Protein AF-A0A821N627-F1 (afdb_monomer_lite)

pLDDT: mean 88.37, std 7.41, range [54.88, 96.44]

Structure (mmCIF, N/CA/C/O backbone):
data_AF-A0A821N627-F1
#
_entry.id   AF-A0A821N627-F1
#
loop_
_atom_site.group_PDB
_atom_site.id
_atom_site.type_symbol
_atom_site.label_atom_id
_atom_site.label_alt_id
_atom_site.label_comp_id
_atom_site.label_asym_id
_atom_site.label_entity_id
_atom_site.label_seq_id
_atom_site.pdbx_PDB_ins_code
_atom_site.Cartn_x
_atom_site.Cartn_y
_atom_site.Cartn_z
_atom_site.occupancy
_atom_site.B_iso_or_equiv
_atom_site.auth_seq_id
_atom_site.auth_comp_id
_atom_site.auth_asym_id
_atom_site.auth_atom_id
_atom_site.pdbx_PDB_model_num
ATOM 1 N N . MET A 1 1 ? 18.993 -6.158 7.017 1.00 59.22 1 MET A N 1
ATOM 2 C CA . MET A 1 1 ? 17.708 -6.896 7.091 1.00 59.22 1 MET A CA 1
ATOM 3 C C . MET A 1 1 ? 17.891 -8.372 7.486 1.00 59.22 1 MET A C 1
ATOM 5 O O . MET A 1 1 ? 16.998 -9.162 7.233 1.00 59.22 1 MET A O 1
ATOM 9 N N . ALA A 1 2 ? 19.003 -8.757 8.130 1.00 66.38 2 ALA A N 1
ATOM 10 C CA . ALA A 1 2 ? 19.266 -10.150 8.529 1.00 66.38 2 ALA A CA 1
ATOM 11 C C . ALA A 1 2 ? 18.679 -10.527 9.907 1.00 66.38 2 ALA A C 1
ATOM 13 O O . ALA A 1 2 ? 18.853 -11.646 10.373 1.00 66.38 2 ALA A O 1
ATOM 14 N N . ASP A 1 3 ? 18.007 -9.585 10.571 1.00 76.56 3 ASP A N 1
ATOM 15 C CA . ASP A 1 3 ? 17.376 -9.813 11.867 1.00 76.56 3 ASP A CA 1
ATOM 16 C C . ASP A 1 3 ? 16.072 -10.601 11.676 1.00 76.56 3 ASP A C 1
ATOM 18 O O . ASP A 1 3 ? 15.185 -10.151 10.948 1.00 76.56 3 ASP A O 1
ATOM 22 N N . MET A 1 4 ? 15.922 -11.748 12.348 1.00 72.69 4 MET A N 1
ATOM 23 C CA . MET A 1 4 ? 14.671 -12.518 12.337 1.00 72.69 4 MET A CA 1
ATOM 24 C C . MET A 1 4 ? 13.469 -11.682 12.797 1.00 72.69 4 MET A C 1
ATOM 26 O O . MET A 1 4 ? 12.349 -11.905 12.330 1.00 72.69 4 MET A O 1
ATOM 30 N N . LYS A 1 5 ? 13.685 -10.665 13.643 1.00 81.38 5 LYS A N 1
ATOM 31 C CA . LYS A 1 5 ? 12.623 -9.749 14.077 1.00 81.38 5 LYS A CA 1
ATOM 32 C C . LYS A 1 5 ? 12.074 -8.902 12.935 1.00 81.38 5 LYS A C 1
ATOM 34 O O . LYS A 1 5 ? 10.951 -8.426 13.043 1.00 81.38 5 LYS A O 1
ATOM 39 N N . PHE A 1 6 ? 12.803 -8.731 11.829 1.00 78.50 6 PHE A N 1
ATOM 40 C CA . PHE A 1 6 ? 12.326 -7.974 10.669 1.00 78.50 6 PHE A CA 1
ATOM 41 C C . PHE A 1 6 ? 11.031 -8.557 10.093 1.00 78.50 6 PHE A C 1
ATOM 43 O O . PHE A 1 6 ? 10.088 -7.810 9.845 1.00 78.50 6 PHE A O 1
ATOM 50 N N . ILE A 1 7 ? 10.959 -9.881 9.922 1.00 76.44 7 ILE A N 1
ATOM 51 C CA . ILE A 1 7 ? 9.774 -10.546 9.358 1.00 76.44 7 ILE A CA 1
ATOM 52 C C . ILE A 1 7 ? 8.586 -10.443 10.313 1.00 76.44 7 ILE A C 1
ATOM 54 O O . ILE A 1 7 ? 7.472 -10.161 9.872 1.00 76.44 7 ILE A O 1
ATOM 58 N N . THR A 1 8 ? 8.821 -10.630 11.613 1.00 81.81 8 THR A N 1
ATOM 59 C CA . THR A 1 8 ? 7.785 -10.451 12.637 1.00 81.81 8 THR A CA 1
ATOM 60 C C . THR A 1 8 ? 7.274 -9.016 12.627 1.00 81.81 8 THR A C 1
ATOM 62 O O . THR A 1 8 ? 6.081 -8.803 12.442 1.00 81.81 8 THR A O 1
ATOM 65 N N . ASN A 1 9 ? 8.175 -8.035 12.682 1.00 81.75 9 ASN A N 1
ATOM 66 C CA . ASN A 1 9 ? 7.831 -6.616 12.652 1.00 81.75 9 ASN A CA 1
ATOM 67 C C . ASN A 1 9 ? 7.078 -6.223 11.377 1.00 81.75 9 ASN A C 1
ATOM 69 O O . ASN A 1 9 ? 6.192 -5.381 11.438 1.00 81.75 9 ASN A O 1
ATOM 73 N N . LEU A 1 10 ? 7.398 -6.818 10.225 1.00 76.62 10 LEU A N 1
ATOM 74 C CA . LEU A 1 10 ? 6.681 -6.544 8.980 1.00 76.62 10 LEU A CA 1
ATOM 75 C C . LEU A 1 10 ? 5.222 -7.021 9.041 1.00 76.62 10 LEU A C 1
ATOM 77 O O . LEU A 1 10 ? 4.345 -6.360 8.495 1.00 76.62 10 LEU A O 1
ATOM 81 N N . LYS A 1 11 ? 4.964 -8.151 9.709 1.00 80.19 11 LYS A N 1
ATOM 82 C CA . LYS A 1 11 ? 3.624 -8.743 9.831 1.00 80.19 11 LYS A CA 1
ATOM 83 C C . LYS A 1 11 ? 2.780 -8.112 10.933 1.00 80.19 11 LYS A C 1
ATOM 85 O O . LYS A 1 11 ? 1.570 -8.017 10.778 1.00 80.19 11 LYS A O 1
ATOM 90 N N . THR A 1 12 ? 3.397 -7.735 12.049 1.00 83.75 12 THR A N 1
ATOM 91 C CA . THR A 1 12 ? 2.682 -7.318 13.266 1.00 83.75 12 THR A CA 1
ATOM 92 C C . THR A 1 12 ? 2.597 -5.807 13.432 1.00 83.75 12 THR A C 1
ATOM 94 O O . THR A 1 12 ? 2.085 -5.338 14.445 1.00 83.75 12 THR A O 1
ATOM 97 N N . ARG A 1 13 ? 3.142 -5.025 12.493 1.00 80.19 13 ARG A N 1
ATOM 98 C CA . ARG A 1 13 ? 3.121 -3.569 12.605 1.00 80.19 13 ARG A CA 1
ATOM 99 C C . ARG A 1 13 ? 1.700 -3.051 12.458 1.00 80.19 13 ARG A C 1
ATOM 101 O O . ARG A 1 13 ? 1.090 -3.192 11.402 1.00 80.19 13 ARG A O 1
ATOM 108 N N . ASP A 1 14 ? 1.233 -2.401 13.513 1.00 82.31 14 ASP A N 1
ATOM 109 C CA . ASP A 1 14 ? -0.052 -1.724 13.518 1.00 82.31 14 ASP A CA 1
ATOM 110 C C . ASP A 1 14 ? -0.014 -0.527 12.547 1.00 82.31 14 ASP A C 1
ATOM 112 O O . ASP A 1 14 ? 0.852 0.354 12.688 1.00 82.31 14 ASP A O 1
ATOM 116 N N . PRO A 1 15 ? -0.905 -0.486 11.541 1.00 77.44 15 PRO A N 1
ATOM 117 C CA . PRO A 1 15 ? -0.987 0.637 10.622 1.00 77.44 15 PRO A CA 1
ATOM 118 C C . PRO A 1 15 ? -1.396 1.950 11.318 1.00 77.44 15 PRO A C 1
ATOM 120 O O . PRO A 1 15 ? -1.060 3.019 10.814 1.00 77.44 15 PRO A O 1
ATOM 123 N N . ASP A 1 16 ? -2.016 1.906 12.503 1.00 78.88 16 ASP A N 1
ATOM 124 C CA . ASP A 1 16 ? -2.424 3.099 13.264 1.00 78.88 16 ASP A CA 1
ATOM 125 C C . ASP A 1 16 ? -1.238 3.869 13.859 1.00 78.88 16 ASP A C 1
ATOM 127 O O . ASP A 1 16 ? -1.361 5.046 14.201 1.00 78.88 16 ASP A O 1
ATOM 131 N N . LEU A 1 17 ? -0.073 3.225 13.956 1.00 83.31 17 LEU A N 1
ATOM 132 C CA . LEU A 1 17 ? 1.164 3.841 14.438 1.00 83.31 17 LEU A CA 1
ATOM 133 C C . LEU A 1 17 ? 1.877 4.669 13.359 1.00 83.31 17 LEU A C 1
ATOM 135 O O . LEU A 1 17 ? 2.918 5.274 13.632 1.00 83.31 17 LEU A O 1
ATOM 139 N N . PHE A 1 18 ? 1.362 4.699 12.128 1.00 82.25 18 PHE A N 1
ATOM 140 C CA . PHE A 1 18 ? 1.912 5.553 11.084 1.00 82.25 18 PHE A CA 1
ATOM 141 C C . PHE A 1 18 ? 1.512 7.010 11.300 1.00 82.25 18 PHE A C 1
ATOM 143 O O . PHE A 1 18 ? 0.345 7.390 11.348 1.00 82.25 18 PHE A O 1
ATOM 150 N N . THR A 1 19 ? 2.521 7.868 11.378 1.00 85.19 19 THR A N 1
ATOM 151 C CA . THR A 1 19 ? 2.317 9.311 11.507 1.00 85.19 19 THR A CA 1
ATOM 152 C C . THR A 1 19 ? 1.991 9.951 10.156 1.00 85.19 19 THR A C 1
ATOM 154 O O . THR A 1 19 ? 2.458 9.507 9.105 1.00 85.19 19 THR A O 1
ATOM 157 N N . SER A 1 20 ? 1.290 11.089 10.178 1.00 83.88 20 SER A N 1
ATOM 158 C CA . SER A 1 20 ? 1.043 11.907 8.979 1.00 83.88 20 SER A CA 1
ATOM 159 C C . SER A 1 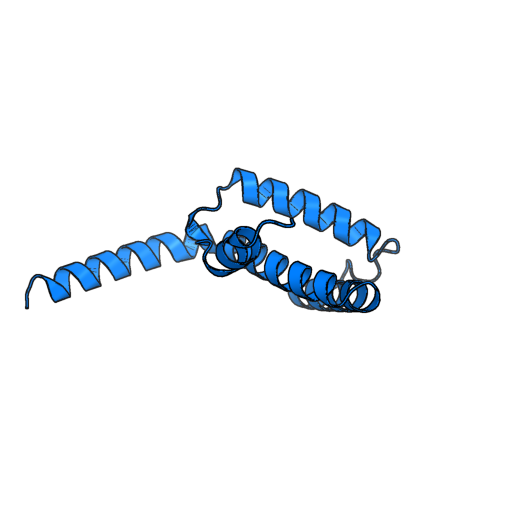20 ? 2.335 12.267 8.232 1.00 83.88 20 SER A C 1
ATOM 161 O O . SER A 1 20 ? 2.365 12.279 7.005 1.00 83.88 20 SER A O 1
ATOM 163 N N . LYS A 1 21 ? 3.432 12.520 8.962 1.00 88.69 21 LYS A N 1
ATOM 164 C CA . LYS A 1 21 ? 4.744 12.822 8.369 1.00 88.69 21 LYS A CA 1
ATOM 165 C C . LYS A 1 21 ? 5.304 11.626 7.594 1.00 88.69 21 LYS A C 1
ATOM 167 O O . LYS A 1 21 ? 5.802 11.805 6.485 1.00 88.69 21 LYS A O 1
ATOM 172 N N . GLN A 1 22 ? 5.200 10.420 8.154 1.00 88.75 22 GLN A N 1
ATOM 173 C CA . GLN A 1 22 ? 5.622 9.189 7.480 1.00 88.75 22 GLN A CA 1
ATOM 174 C C . GLN A 1 22 ? 4.768 8.904 6.241 1.00 88.75 22 GLN A C 1
ATOM 176 O O . GLN A 1 22 ? 5.320 8.495 5.225 1.00 88.75 22 GLN A O 1
ATOM 181 N N . ALA A 1 23 ? 3.462 9.185 6.283 1.00 88.25 23 ALA A N 1
ATOM 182 C CA . ALA A 1 23 ? 2.592 9.056 5.114 1.00 88.25 23 ALA A CA 1
ATOM 183 C C . ALA A 1 23 ? 3.000 10.013 3.978 1.00 88.25 23 ALA A C 1
ATOM 185 O O . ALA A 1 23 ? 3.120 9.599 2.828 1.00 88.25 23 ALA A O 1
ATOM 186 N N . VAL A 1 24 ? 3.301 11.280 4.289 1.00 90.81 24 VAL A N 1
ATOM 187 C CA . VAL A 1 24 ? 3.786 12.246 3.283 1.00 90.81 24 VAL A CA 1
ATOM 188 C C . VAL A 1 24 ? 5.118 11.797 2.682 1.00 90.81 24 VAL A C 1
ATOM 190 O O . VAL A 1 24 ? 5.288 11.811 1.464 1.00 90.81 24 VAL A O 1
ATOM 193 N N . GLN A 1 25 ? 6.060 11.364 3.521 1.00 92.75 25 GLN A N 1
ATOM 194 C CA . GLN A 1 25 ? 7.339 10.836 3.046 1.00 92.75 25 GLN A CA 1
ATOM 195 C C . GLN A 1 25 ? 7.143 9.610 2.153 1.00 92.75 25 GLN A C 1
ATOM 197 O O . GLN A 1 25 ? 7.783 9.514 1.106 1.00 92.75 25 GLN A O 1
ATOM 202 N N . LEU A 1 26 ? 6.234 8.708 2.525 1.00 91.38 26 LEU A N 1
ATOM 203 C CA . LEU A 1 26 ? 5.921 7.523 1.740 1.00 91.38 26 LEU A CA 1
ATOM 204 C C . LEU A 1 26 ? 5.446 7.889 0.329 1.00 91.38 26 LEU A C 1
ATOM 206 O O . LEU A 1 26 ? 5.960 7.334 -0.639 1.00 91.38 26 LEU A O 1
ATOM 210 N N . LYS A 1 27 ? 4.547 8.869 0.198 1.00 92.19 27 LYS A N 1
ATOM 211 C CA . LYS A 1 27 ? 4.071 9.352 -1.109 1.00 92.19 27 LYS A CA 1
ATOM 212 C C . LYS A 1 27 ? 5.203 9.879 -1.987 1.00 92.19 27 LYS A C 1
ATOM 214 O O . LYS A 1 27 ? 5.248 9.585 -3.179 1.00 92.19 27 LYS A O 1
ATOM 219 N N . ILE A 1 28 ? 6.151 10.610 -1.398 1.00 94.75 28 ILE A N 1
ATOM 220 C CA . ILE A 1 28 ? 7.332 11.107 -2.118 1.00 94.75 28 ILE A CA 1
ATOM 221 C C . ILE A 1 28 ? 8.186 9.938 -2.623 1.00 94.75 28 ILE A C 1
ATOM 223 O O . ILE A 1 28 ? 8.637 9.954 -3.768 1.00 94.75 28 ILE A O 1
ATOM 227 N N . TYR A 1 29 ? 8.413 8.919 -1.791 1.00 93.94 29 TYR A N 1
ATOM 228 C CA . TYR A 1 29 ? 9.181 7.742 -2.198 1.00 93.94 29 TYR A CA 1
ATOM 229 C C . TYR A 1 29 ? 8.468 6.918 -3.270 1.00 93.94 29 TYR A C 1
ATOM 231 O O . TYR A 1 29 ? 9.120 6.492 -4.220 1.00 93.94 29 TYR A O 1
ATOM 239 N N . LEU A 1 30 ? 7.153 6.730 -3.149 1.00 93.31 30 LEU A N 1
ATOM 240 C CA . LEU A 1 30 ? 6.348 6.026 -4.145 1.00 93.31 30 LEU A CA 1
ATOM 241 C C . LEU A 1 30 ? 6.385 6.732 -5.498 1.00 93.31 30 LEU A C 1
ATOM 243 O O . LEU A 1 30 ? 6.617 6.069 -6.501 1.00 93.31 30 LEU A O 1
ATOM 247 N N . LYS A 1 31 ? 6.276 8.065 -5.525 1.00 92.88 31 LYS A N 1
ATOM 248 C CA . LYS A 1 31 ? 6.399 8.839 -6.766 1.00 92.88 31 LYS A CA 1
ATOM 249 C C . LYS A 1 31 ? 7.767 8.655 -7.432 1.00 92.88 31 LYS A C 1
ATOM 251 O O . LYS A 1 31 ? 7.844 8.374 -8.619 1.00 92.88 31 LYS A O 1
ATOM 256 N N . LYS A 1 32 ? 8.854 8.730 -6.658 1.00 94.31 32 LYS A N 1
ATOM 257 C CA . LYS A 1 32 ? 10.213 8.484 -7.1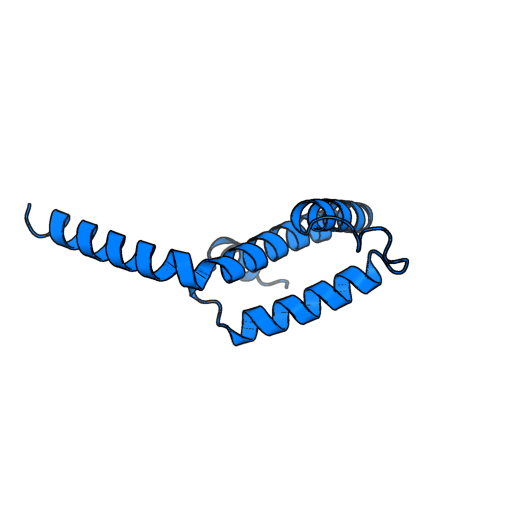79 1.00 94.31 32 LYS A CA 1
ATOM 258 C C . LYS A 1 32 ? 10.408 7.054 -7.682 1.00 94.31 32 LYS A C 1
ATOM 260 O O . LYS A 1 32 ? 11.224 6.819 -8.568 1.00 94.31 32 LYS A O 1
ATOM 265 N N . LEU A 1 33 ? 9.746 6.081 -7.058 1.00 92.44 33 LEU A N 1
ATOM 266 C CA . LEU A 1 33 ? 9.795 4.689 -7.495 1.00 92.44 33 LEU A CA 1
ATOM 267 C C . LEU A 1 33 ? 9.006 4.499 -8.795 1.00 92.44 33 LEU A C 1
ATOM 269 O O . LEU A 1 33 ? 9.486 3.814 -9.690 1.00 92.44 33 LEU A O 1
ATOM 273 N N . GLU A 1 34 ? 7.841 5.132 -8.903 1.00 92.44 34 GLU A N 1
ATOM 274 C CA . GLU A 1 34 ? 7.023 5.167 -10.114 1.00 92.44 34 GLU A CA 1
ATOM 275 C C . GLU A 1 34 ? 7.811 5.745 -11.294 1.00 92.44 34 GLU A C 1
ATOM 277 O O . GLU A 1 34 ? 7.943 5.064 -12.302 1.00 92.44 34 GLU A O 1
ATOM 282 N N . GLU A 1 35 ? 8.460 6.902 -11.128 1.00 93.31 35 GLU A N 1
ATOM 283 C CA . GLU A 1 35 ? 9.323 7.524 -12.151 1.00 93.31 35 GLU A CA 1
ATOM 284 C C . GLU A 1 35 ? 10.461 6.598 -12.630 1.00 93.31 35 GLU A C 1
ATOM 286 O O . GLU A 1 35 ? 10.934 6.713 -13.758 1.00 93.31 35 GLU A O 1
ATOM 291 N N . LYS A 1 36 ? 10.917 5.664 -11.784 1.00 92.88 36 LYS A N 1
ATOM 292 C CA . LYS A 1 36 ? 11.947 4.676 -12.149 1.00 92.88 36 LYS A CA 1
ATOM 293 C C . LYS A 1 36 ? 11.380 3.436 -12.831 1.00 92.88 36 LYS A C 1
ATOM 295 O O . LYS A 1 36 ? 12.052 2.865 -13.684 1.00 92.88 36 LYS A O 1
ATOM 300 N N . LEU A 1 37 ? 10.207 2.975 -12.404 1.00 92.25 37 LEU A N 1
ATOM 301 C CA . LEU A 1 37 ? 9.557 1.782 -12.952 1.00 92.25 37 LEU A CA 1
ATOM 302 C C . LEU A 1 37 ? 8.846 2.078 -14.277 1.00 92.25 37 LEU A C 1
ATOM 304 O O . LEU A 1 37 ? 8.799 1.209 -15.144 1.00 92.25 37 LEU A O 1
ATOM 308 N N . ASP A 1 38 ? 8.329 3.292 -14.440 1.00 93.25 38 ASP A N 1
ATOM 309 C CA . ASP A 1 38 ? 7.650 3.786 -15.636 1.00 93.25 38 ASP A CA 1
ATOM 310 C C . ASP A 1 38 ? 8.241 5.142 -16.078 1.00 93.25 38 ASP A C 1
ATOM 312 O O . ASP A 1 38 ? 7.592 6.183 -15.969 1.00 93.25 38 ASP A O 1
ATOM 316 N N . PRO A 1 39 ? 9.489 5.164 -16.587 1.00 91.25 39 PRO A N 1
ATOM 317 C CA . PRO A 1 39 ? 10.171 6.407 -16.967 1.00 91.25 39 PRO A CA 1
ATOM 318 C C . PRO A 1 39 ? 9.479 7.150 -18.118 1.00 91.25 39 PRO A C 1
ATOM 320 O O . PRO A 1 39 ? 9.603 8.368 -18.248 1.00 91.25 39 PRO A O 1
ATOM 323 N N . ASN A 1 40 ? 8.717 6.427 -18.939 1.00 91.94 40 ASN A N 1
ATOM 324 C CA . ASN A 1 40 ? 7.956 6.990 -20.051 1.00 91.94 40 ASN A CA 1
ATOM 325 C C . ASN A 1 40 ? 6.554 7.455 -19.631 1.00 91.94 40 ASN A C 1
ATOM 327 O O . ASN A 1 40 ? 5.807 7.937 -20.479 1.00 91.94 40 ASN A O 1
ATOM 331 N N . HIS A 1 41 ? 6.201 7.330 -18.346 1.00 89.19 41 HIS A N 1
ATOM 332 C CA . HIS A 1 41 ? 4.920 7.754 -17.781 1.00 89.19 41 HIS A CA 1
ATOM 333 C C . HIS A 1 41 ? 3.703 7.164 -18.518 1.00 89.19 41 HIS A C 1
ATOM 335 O O . HIS A 1 41 ? 2.649 7.801 -18.594 1.00 89.19 41 HIS A O 1
ATOM 341 N N . ILE A 1 42 ? 3.829 5.945 -19.052 1.00 92.12 42 ILE A N 1
ATOM 342 C CA . ILE A 1 42 ? 2.790 5.261 -19.838 1.00 92.12 42 ILE A CA 1
ATOM 343 C C . ILE A 1 42 ? 1.524 5.058 -18.998 1.00 92.12 42 ILE A C 1
ATOM 345 O O . ILE A 1 42 ? 0.408 5.146 -19.507 1.00 92.12 42 ILE A O 1
ATOM 349 N N . TYR A 1 43 ? 1.685 4.814 -17.698 1.00 90.38 43 TYR A N 1
ATOM 350 C CA . TYR A 1 43 ? 0.590 4.522 -16.779 1.00 90.38 43 TYR A CA 1
ATOM 351 C C . TYR A 1 43 ? 0.103 5.747 -16.001 1.00 90.38 43 TYR A C 1
ATOM 353 O O . TYR A 1 43 ? -0.813 5.622 -15.191 1.00 90.38 43 TYR A O 1
ATOM 361 N N . SER A 1 44 ? 0.678 6.929 -16.236 1.00 86.44 44 SER A N 1
ATOM 362 C CA . SER A 1 44 ? 0.360 8.157 -15.490 1.00 86.44 44 SER A CA 1
ATOM 363 C C . SER A 1 44 ? -1.104 8.594 -15.616 1.00 86.44 44 SER A C 1
ATOM 365 O O . SER A 1 44 ? -1.665 9.139 -14.666 1.00 86.44 44 SER A O 1
ATOM 367 N N . LEU A 1 45 ? -1.732 8.304 -16.759 1.00 88.38 45 LEU A N 1
ATOM 368 C CA . LEU A 1 45 ? -3.134 8.621 -17.050 1.00 88.38 45 LEU A CA 1
ATOM 369 C C . LEU A 1 45 ? -4.128 7.605 -16.470 1.00 88.38 45 LEU A C 1
ATOM 371 O O . LEU A 1 45 ? -5.330 7.859 -16.490 1.00 88.38 45 LEU A O 1
ATOM 375 N N . LEU A 1 46 ? -3.651 6.460 -15.974 1.00 92.62 46 LEU A N 1
ATOM 376 C CA . LEU A 1 46 ? -4.514 5.447 -15.374 1.00 92.62 46 LEU A CA 1
ATOM 377 C C . LEU A 1 46 ? -5.004 5.886 -13.994 1.00 92.62 46 LEU A C 1
ATOM 379 O O . LEU A 1 46 ? -4.331 6.634 -13.272 1.00 92.62 46 LEU A O 1
ATOM 383 N N . GLU A 1 47 ? -6.146 5.339 -13.582 1.00 93.38 47 GLU A N 1
ATOM 384 C CA . GLU A 1 47 ? -6.607 5.474 -12.205 1.00 93.38 47 GLU A CA 1
ATOM 385 C C . GLU A 1 47 ? -5.569 4.917 -11.218 1.00 93.38 47 GLU A C 1
ATOM 387 O O . GLU A 1 47 ? -4.817 3.988 -11.522 1.00 93.38 47 GLU A O 1
ATOM 392 N N . LYS A 1 48 ? -5.525 5.471 -9.997 1.00 90.25 48 LYS A N 1
ATOM 393 C CA . LYS A 1 48 ? -4.522 5.105 -8.975 1.00 90.25 48 LYS A CA 1
ATOM 394 C C . LYS A 1 48 ? -4.480 3.589 -8.720 1.00 90.25 48 LYS A C 1
ATOM 396 O O . LYS A 1 48 ? -3.400 3.022 -8.576 1.00 90.25 48 LYS A O 1
ATOM 401 N N . SER A 1 49 ? -5.640 2.935 -8.660 1.00 90.19 49 SER A N 1
ATOM 402 C CA . SER A 1 49 ? -5.771 1.488 -8.439 1.00 90.19 49 SER A CA 1
ATOM 403 C C . SER A 1 49 ? -5.134 0.675 -9.571 1.00 90.19 49 SER A C 1
ATOM 405 O O . SER A 1 49 ? -4.309 -0.204 -9.312 1.00 90.19 49 SER A O 1
ATOM 407 N N . GLU A 1 50 ? -5.463 0.999 -10.819 1.00 93.81 50 GLU A N 1
ATOM 408 C CA . GLU A 1 50 ? -4.945 0.335 -12.015 1.00 93.81 50 GLU A CA 1
ATOM 409 C C . GLU A 1 50 ? -3.451 0.595 -12.204 1.00 93.81 50 GLU A C 1
ATOM 411 O O . GLU A 1 50 ? -2.682 -0.337 -12.458 1.00 93.81 50 GLU A O 1
ATOM 416 N N . ARG A 1 51 ? -3.015 1.842 -11.995 1.00 94.12 51 ARG A N 1
ATOM 417 C CA . ARG A 1 51 ? -1.604 2.231 -12.029 1.00 94.12 51 ARG A CA 1
ATOM 418 C C . ARG A 1 51 ? -0.784 1.424 -11.027 1.00 94.12 51 ARG A C 1
ATOM 420 O O . ARG A 1 51 ? 0.222 0.829 -11.407 1.00 94.12 51 ARG A O 1
ATOM 427 N N . ASN A 1 52 ? -1.245 1.309 -9.780 1.00 94.56 52 ASN A N 1
ATOM 428 C CA . ASN A 1 52 ? -0.571 0.506 -8.756 1.00 94.56 52 ASN A CA 1
ATOM 429 C C . ASN A 1 52 ? -0.435 -0.967 -9.175 1.00 94.56 52 ASN A C 1
ATOM 431 O O . ASN A 1 52 ? 0.610 -1.576 -8.948 1.00 94.56 52 ASN A O 1
ATOM 435 N N . ILE A 1 53 ? -1.456 -1.549 -9.816 1.00 95.25 53 ILE A N 1
ATOM 436 C CA . ILE A 1 53 ? -1.389 -2.927 -10.329 1.00 95.25 53 ILE A CA 1
ATOM 437 C C . ILE A 1 53 ? -0.291 -3.047 -11.392 1.00 95.25 53 ILE A C 1
ATOM 439 O O . ILE A 1 53 ? 0.529 -3.963 -11.316 1.00 95.25 53 ILE A O 1
ATOM 443 N N . LYS A 1 54 ? -0.230 -2.118 -12.355 1.00 96.25 54 LYS A N 1
ATOM 444 C CA . LYS A 1 54 ? 0.801 -2.124 -13.406 1.00 96.25 54 LYS A CA 1
ATOM 445 C C . LYS A 1 54 ? 2.208 -1.980 -12.826 1.00 96.25 54 LYS A C 1
ATOM 447 O O . LYS A 1 54 ? 3.085 -2.766 -13.180 1.00 96.25 54 LYS A O 1
ATOM 452 N N . LEU A 1 55 ? 2.410 -1.061 -11.882 1.00 94.62 55 LEU A N 1
ATOM 453 C CA . LEU A 1 55 ? 3.700 -0.873 -11.208 1.00 94.62 55 LEU A CA 1
ATOM 454 C C . LEU A 1 55 ? 4.126 -2.115 -10.412 1.00 94.62 55 LEU A C 1
ATOM 456 O O . LEU A 1 55 ? 5.292 -2.507 -10.456 1.00 94.62 55 LEU A O 1
ATOM 460 N N . VAL A 1 56 ? 3.190 -2.788 -9.736 1.00 96.44 56 VAL A N 1
ATOM 461 C CA . VAL A 1 56 ? 3.461 -4.064 -9.052 1.00 96.44 56 VAL A CA 1
ATOM 462 C C . VAL A 1 56 ? 3.869 -5.150 -10.043 1.00 96.44 56 VAL A C 1
ATOM 464 O O . VAL A 1 56 ? 4.800 -5.900 -9.752 1.00 96.44 56 VAL A O 1
ATOM 467 N N . VAL A 1 57 ? 3.224 -5.241 -11.208 1.00 96.38 57 VAL A N 1
ATOM 468 C CA . VAL A 1 57 ? 3.599 -6.203 -12.260 1.00 96.38 57 VAL A CA 1
ATOM 469 C C . VAL A 1 57 ? 5.013 -5.920 -12.769 1.00 96.38 57 VAL A C 1
ATOM 471 O O . VAL A 1 57 ? 5.834 -6.835 -12.806 1.00 96.38 57 VAL A O 1
ATOM 474 N N . LEU A 1 58 ? 5.336 -4.658 -13.068 1.00 95.38 58 LEU A N 1
ATOM 475 C CA . LEU A 1 58 ? 6.687 -4.257 -13.473 1.00 95.38 58 LEU A CA 1
ATOM 476 C C . LEU A 1 58 ? 7.730 -4.631 -12.416 1.00 95.38 58 LEU A C 1
ATOM 478 O O . LEU A 1 58 ? 8.736 -5.263 -12.731 1.00 95.38 58 LEU A O 1
ATOM 482 N N . MET A 1 59 ? 7.467 -4.314 -11.146 1.00 95.81 59 MET A N 1
ATOM 483 C CA . MET A 1 59 ? 8.380 -4.654 -10.058 1.00 95.81 59 MET A CA 1
ATOM 484 C C . MET A 1 59 ? 8.489 -6.167 -9.849 1.00 95.81 59 MET A C 1
ATOM 486 O O . MET A 1 59 ? 9.563 -6.658 -9.522 1.00 95.81 59 MET A O 1
ATOM 490 N N . THR A 1 60 ? 7.411 -6.922 -10.065 1.00 96.12 60 THR A N 1
ATOM 491 C CA . THR A 1 60 ? 7.416 -8.391 -9.978 1.00 96.12 60 THR A CA 1
ATOM 492 C C . THR A 1 60 ? 8.330 -9.008 -11.033 1.00 96.12 60 THR A C 1
ATOM 494 O O . THR A 1 60 ? 9.044 -9.960 -10.716 1.00 96.12 60 THR A O 1
ATOM 497 N N . ASN A 1 61 ? 8.366 -8.436 -12.241 1.00 94.69 61 ASN A N 1
ATOM 498 C CA . ASN A 1 61 ? 9.271 -8.865 -13.311 1.00 94.69 61 ASN A CA 1
ATOM 499 C C . ASN A 1 61 ? 10.748 -8.613 -12.964 1.00 94.69 61 ASN A C 1
ATOM 501 O O . ASN A 1 61 ? 11.613 -9.358 -13.412 1.00 94.69 61 ASN A O 1
ATOM 505 N N . VAL A 1 62 ? 11.039 -7.599 -12.141 1.00 93.81 62 VAL A N 1
ATOM 506 C CA . VAL A 1 62 ? 12.390 -7.335 -11.613 1.00 93.81 62 VAL A CA 1
ATOM 507 C C . VAL A 1 62 ? 12.702 -8.238 -10.415 1.00 93.81 62 VAL A C 1
ATOM 509 O O . VAL A 1 62 ? 13.790 -8.797 -10.301 1.00 93.81 62 VAL A O 1
ATOM 512 N N . SER A 1 63 ? 11.758 -8.369 -9.484 1.00 94.88 63 SER A N 1
ATOM 513 C CA . SER A 1 63 ? 11.879 -9.182 -8.279 1.00 94.88 63 SER A CA 1
ATOM 514 C C . SER A 1 63 ? 10.505 -9.531 -7.717 1.00 94.88 63 SER A C 1
ATOM 516 O O . SER A 1 63 ? 9.749 -8.660 -7.285 1.00 94.88 63 SER A O 1
ATOM 518 N N . ARG A 1 64 ? 10.218 -10.831 -7.589 1.00 93.88 64 ARG A N 1
ATOM 519 C CA . ARG A 1 64 ? 8.974 -11.324 -6.973 1.00 93.88 64 ARG A CA 1
ATOM 520 C C . ARG A 1 64 ? 8.761 -10.791 -5.550 1.00 93.88 64 ARG A C 1
ATOM 522 O O . ARG A 1 64 ? 7.640 -10.440 -5.172 1.00 93.88 64 ARG A O 1
ATOM 529 N N . VAL A 1 65 ? 9.836 -10.720 -4.762 1.00 92.00 65 VAL A N 1
ATOM 530 C CA . VAL A 1 65 ? 9.793 -10.176 -3.395 1.00 92.00 65 VAL A CA 1
ATOM 531 C C . VAL A 1 65 ? 9.565 -8.667 -3.438 1.00 92.00 65 VAL A C 1
ATOM 533 O O . VAL A 1 65 ? 8.729 -8.159 -2.694 1.00 92.00 65 VAL A O 1
ATOM 536 N N . GLY A 1 66 ? 10.241 -7.965 -4.353 1.00 92.62 66 GLY A N 1
ATOM 537 C CA . GLY A 1 66 ? 10.047 -6.534 -4.575 1.00 92.62 66 GLY A CA 1
ATOM 538 C C . GLY A 1 66 ? 8.606 -6.179 -4.947 1.00 92.62 66 GLY A C 1
ATOM 539 O O . GLY A 1 66 ? 8.036 -5.267 -4.357 1.00 92.62 66 GLY A O 1
ATOM 540 N N . GLY A 1 67 ? 7.983 -6.936 -5.855 1.00 95.44 67 GLY A N 1
ATOM 541 C CA . GLY A 1 67 ? 6.579 -6.749 -6.231 1.00 95.44 67 GLY A CA 1
ATOM 542 C C . GLY A 1 67 ? 5.615 -6.994 -5.068 1.00 95.44 67 GLY A C 1
ATOM 543 O O . GLY A 1 67 ? 4.702 -6.202 -4.837 1.00 95.44 67 GLY A O 1
ATOM 544 N N . SER A 1 68 ? 5.860 -8.039 -4.270 1.00 92.94 68 SER A N 1
ATOM 545 C CA . SER A 1 68 ? 5.060 -8.331 -3.070 1.00 92.94 68 SER A CA 1
ATOM 546 C C . SER A 1 68 ? 5.167 -7.216 -2.026 1.00 92.94 68 SER A C 1
ATOM 548 O O . SER A 1 68 ? 4.161 -6.811 -1.441 1.00 92.94 6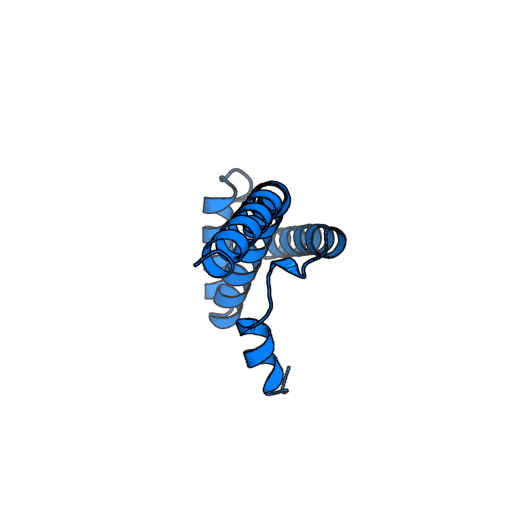8 SER A O 1
ATOM 550 N N . LEU A 1 69 ? 6.375 -6.683 -1.822 1.00 92.00 69 LEU A N 1
ATOM 551 C CA . LEU A 1 69 ? 6.604 -5.568 -0.909 1.00 92.00 69 LEU A CA 1
ATOM 552 C C . LEU A 1 69 ? 5.950 -4.283 -1.428 1.00 92.00 69 LEU A C 1
ATOM 554 O O . LEU A 1 69 ? 5.284 -3.597 -0.663 1.00 92.00 69 LEU A O 1
ATOM 558 N N . LEU A 1 70 ? 6.063 -3.983 -2.723 1.00 94.62 70 LEU A N 1
ATOM 559 C CA . LEU A 1 70 ? 5.417 -2.817 -3.327 1.00 94.62 70 LEU A CA 1
ATOM 560 C C . LEU A 1 70 ? 3.889 -2.878 -3.185 1.00 94.62 70 LEU A C 1
ATOM 562 O O . LEU A 1 70 ? 3.265 -1.889 -2.805 1.00 94.62 70 LEU A O 1
ATOM 566 N N . LYS A 1 71 ? 3.288 -4.057 -3.387 1.00 94.00 71 LYS A N 1
ATOM 567 C CA . LYS A 1 71 ? 1.856 -4.280 -3.145 1.00 94.00 71 LYS A CA 1
ATOM 568 C C . LYS A 1 71 ? 1.466 -3.962 -1.697 1.00 94.00 71 LYS A C 1
ATOM 570 O O . LYS A 1 71 ? 0.463 -3.288 -1.471 1.00 94.00 71 LYS A O 1
ATOM 575 N N . PHE A 1 72 ? 2.256 -4.423 -0.727 1.00 91.19 72 PHE A N 1
ATOM 576 C CA . PHE A 1 72 ? 2.038 -4.123 0.691 1.00 91.19 72 PHE A CA 1
ATOM 577 C C . PHE A 1 72 ? 2.141 -2.620 0.983 1.00 91.19 72 PHE A C 1
ATOM 579 O O . PHE A 1 72 ? 1.288 -2.058 1.665 1.00 91.19 72 PHE A O 1
ATOM 586 N N . ILE A 1 73 ? 3.139 -1.947 0.414 1.00 91.31 73 ILE A N 1
ATOM 587 C CA . ILE A 1 73 ? 3.328 -0.508 0.596 1.00 91.31 73 ILE A CA 1
ATOM 588 C C . ILE A 1 73 ? 2.162 0.300 0.000 1.00 91.31 73 ILE A C 1
ATOM 590 O O . ILE A 1 73 ? 1.691 1.236 0.644 1.00 91.31 73 ILE A O 1
ATOM 594 N N . HIS A 1 74 ? 1.641 -0.072 -1.173 1.00 93.94 74 HIS A N 1
ATOM 595 C CA . HIS A 1 74 ? 0.441 0.564 -1.731 1.00 93.94 74 HIS A CA 1
ATOM 596 C C . HIS A 1 74 ? -0.798 0.367 -0.848 1.00 93.94 74 HIS A C 1
ATOM 598 O O . HIS A 1 74 ? -1.620 1.276 -0.738 1.00 93.94 74 HIS A O 1
ATOM 604 N N . ALA A 1 75 ? -0.934 -0.790 -0.192 1.00 90.06 75 ALA A N 1
ATOM 605 C CA . ALA A 1 75 ? -2.017 -1.018 0.762 1.00 90.06 75 ALA A CA 1
ATOM 606 C C . ALA A 1 75 ? -1.907 -0.087 1.982 1.00 90.06 75 ALA A C 1
ATOM 608 O O . ALA A 1 75 ? -2.919 0.465 2.409 1.00 90.06 75 ALA A O 1
ATOM 609 N N . ILE A 1 76 ? -0.691 0.145 2.493 1.00 89.06 76 ILE A N 1
ATOM 610 C CA . ILE A 1 76 ? -0.452 1.122 3.568 1.00 89.06 76 ILE A CA 1
ATOM 611 C C . ILE A 1 76 ? -0.808 2.536 3.105 1.00 89.06 76 ILE A C 1
ATOM 613 O O . ILE A 1 76 ? -1.521 3.231 3.818 1.00 89.06 76 ILE A O 1
ATOM 617 N N . ASP A 1 77 ? -0.348 2.969 1.929 1.00 90.44 77 ASP A N 1
ATOM 618 C CA . ASP A 1 77 ? -0.658 4.310 1.410 1.00 90.44 77 ASP A CA 1
ATOM 619 C C . ASP A 1 77 ? -2.175 4.539 1.300 1.00 90.44 77 ASP A C 1
ATOM 621 O O . ASP A 1 77 ? -2.692 5.542 1.788 1.00 90.44 77 ASP A O 1
ATOM 625 N N . ASN A 1 78 ? -2.906 3.558 0.763 1.00 89.81 78 ASN A N 1
ATOM 626 C CA . ASN A 1 78 ? -4.364 3.619 0.676 1.00 89.81 78 ASN A CA 1
ATOM 627 C C . ASN A 1 78 ? -5.042 3.626 2.053 1.00 89.81 78 ASN A C 1
ATOM 629 O O . ASN A 1 78 ? -6.016 4.350 2.243 1.00 89.81 78 ASN A O 1
ATOM 633 N N . TYR A 1 79 ? -4.536 2.853 3.020 1.00 87.75 79 TYR A N 1
ATOM 634 C CA . TYR A 1 79 ? -5.032 2.909 4.395 1.00 87.75 79 TYR A CA 1
ATOM 635 C C . TYR A 1 79 ? -4.838 4.302 5.000 1.00 87.75 79 TYR A C 1
ATOM 637 O O . TYR A 1 79 ? -5.761 4.854 5.592 1.00 87.75 79 TYR A O 1
ATOM 645 N N . MET A 1 80 ? -3.656 4.894 4.813 1.00 87.12 80 MET A N 1
ATOM 646 C CA . MET A 1 80 ? -3.332 6.220 5.336 1.00 87.12 80 MET A CA 1
ATOM 647 C C . MET A 1 80 ? -4.181 7.331 4.711 1.00 87.12 80 MET A C 1
ATOM 649 O O . MET A 1 80 ? -4.469 8.313 5.397 1.00 87.12 80 MET A O 1
ATOM 653 N N . ASP A 1 81 ? -4.611 7.175 3.456 1.00 87.19 81 ASP A N 1
ATOM 654 C CA . ASP A 1 81 ? -5.527 8.112 2.795 1.00 87.19 81 ASP A CA 1
ATOM 655 C C . ASP A 1 81 ? -6.899 8.157 3.482 1.00 87.19 81 ASP A C 1
ATOM 657 O O . ASP A 1 81 ? -7.446 9.239 3.690 1.00 87.19 81 ASP A O 1
ATOM 661 N N . ILE A 1 82 ? -7.422 7.003 3.904 1.00 87.94 82 ILE A N 1
ATOM 662 C CA . ILE A 1 82 ? -8.733 6.900 4.567 1.00 87.94 82 ILE A CA 1
ATOM 663 C C . ILE A 1 82 ? -8.646 6.935 6.098 1.00 87.94 82 ILE A C 1
ATOM 665 O O . ILE A 1 82 ? -9.669 7.025 6.773 1.00 87.94 82 ILE A O 1
ATOM 669 N N . TYR A 1 83 ? -7.438 6.888 6.668 1.00 85.88 83 TYR A N 1
ATOM 670 C CA . TYR A 1 83 ? -7.210 6.751 8.109 1.00 85.88 83 TYR A CA 1
ATOM 671 C C . TYR A 1 83 ? -7.925 7.819 8.940 1.00 85.88 83 TYR A C 1
ATOM 673 O O . TYR A 1 83 ? -8.486 7.532 9.996 1.00 85.88 83 TYR A O 1
ATOM 681 N N . ARG A 1 84 ? -7.947 9.065 8.452 1.00 79.88 84 ARG A N 1
ATOM 682 C CA . ARG A 1 84 ? -8.632 10.175 9.135 1.00 79.88 84 ARG A CA 1
ATOM 683 C C . ARG A 1 84 ? -10.139 9.952 9.261 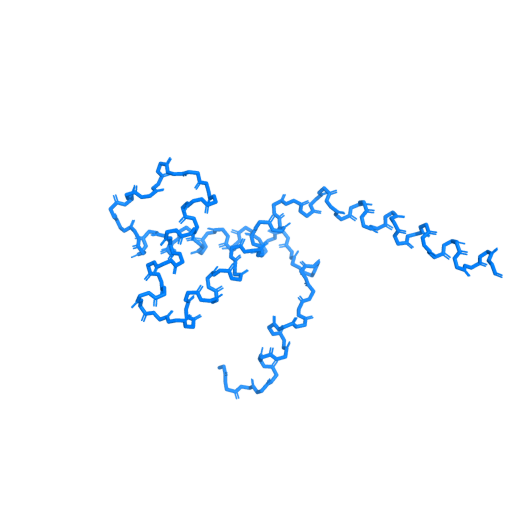1.00 79.88 84 ARG A C 1
ATOM 685 O O . ARG A 1 84 ? -10.742 10.454 10.202 1.00 79.88 84 ARG A O 1
ATOM 692 N N . GLU A 1 85 ? -10.732 9.198 8.342 1.00 85.94 85 GLU A N 1
ATOM 693 C CA . GLU A 1 85 ? -12.158 8.873 8.340 1.00 85.94 85 GLU A CA 1
ATOM 694 C C . GLU A 1 85 ? -12.460 7.576 9.096 1.00 85.94 85 GLU A C 1
ATOM 696 O O . GLU A 1 85 ? -13.506 7.462 9.741 1.00 85.94 85 GLU A O 1
ATOM 701 N N . THR A 1 86 ? -11.568 6.586 9.016 1.00 86.38 86 THR A N 1
ATOM 702 C CA . THR A 1 86 ? -11.765 5.267 9.631 1.00 86.38 86 THR A CA 1
ATOM 703 C C . THR A 1 86 ? -11.435 5.261 11.118 1.00 86.38 86 THR A C 1
ATOM 705 O O . THR A 1 86 ? -12.183 4.660 11.889 1.00 86.38 86 THR A O 1
ATOM 708 N N . LYS A 1 87 ? -10.381 5.968 11.548 1.00 85.38 87 LYS A N 1
ATOM 709 C CA . LYS A 1 87 ? -9.953 6.028 12.952 1.00 85.38 87 LYS A CA 1
ATOM 710 C C . LYS A 1 87 ? -11.075 6.426 13.923 1.00 85.38 87 LYS A C 1
ATOM 712 O O . LYS A 1 87 ? -11.354 5.636 14.818 1.00 85.38 87 LYS A O 1
ATOM 717 N N . PRO A 1 88 ? -11.785 7.561 13.758 1.00 87.56 88 PRO A N 1
ATOM 718 C CA . PRO A 1 88 ? -12.819 7.950 14.721 1.00 87.56 88 PRO A CA 1
ATOM 719 C C . PRO A 1 88 ? -13.977 6.943 14.788 1.00 87.56 88 PRO A C 1
ATOM 721 O O . PRO A 1 88 ? -14.573 6.752 15.845 1.00 87.56 88 PRO A O 1
ATOM 724 N N . LYS A 1 89 ? -14.293 6.267 13.674 1.00 90.94 89 LYS A N 1
ATOM 725 C CA . LYS A 1 89 ? -15.320 5.213 13.637 1.00 90.94 89 LYS A CA 1
ATOM 726 C C . LYS A 1 89 ? -14.862 3.974 14.408 1.00 90.94 89 LYS A C 1
ATOM 728 O O . LYS A 1 89 ? -15.650 3.414 15.165 1.00 90.94 89 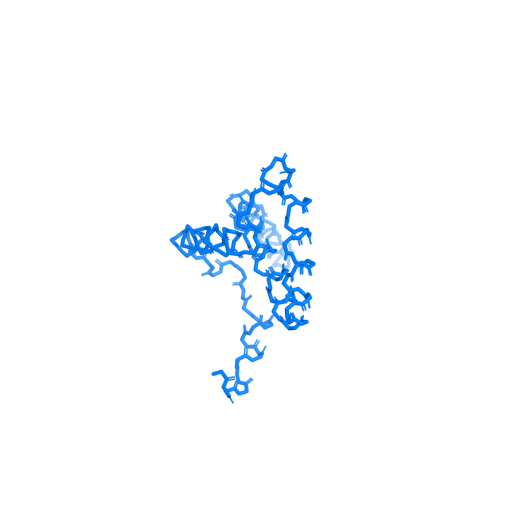LYS A O 1
ATOM 733 N N . LYS A 1 90 ? -13.595 3.582 14.240 1.00 87.75 90 LYS A N 1
ATOM 734 C CA . LYS A 1 90 ? -12.960 2.472 14.963 1.00 87.75 90 LYS A CA 1
ATOM 735 C C . LYS A 1 90 ? -12.894 2.752 16.467 1.00 87.75 90 LYS A C 1
ATOM 737 O O . LYS A 1 90 ? -13.309 1.905 17.249 1.00 87.75 90 LYS A O 1
ATOM 742 N N . ASP A 1 91 ? -12.465 3.950 16.859 1.00 89.12 91 ASP A N 1
ATOM 743 C CA . ASP A 1 91 ? -12.377 4.365 18.265 1.00 89.12 91 ASP A CA 1
ATOM 744 C C . ASP A 1 91 ? -13.765 4.378 18.932 1.00 89.12 91 ASP A C 1
ATOM 746 O O . ASP A 1 91 ? -13.934 3.894 20.051 1.00 89.12 91 ASP A O 1
ATOM 750 N N . ARG A 1 92 ? -14.791 4.865 18.218 1.00 91.50 92 ARG A N 1
ATOM 751 C CA . ARG A 1 92 ? -16.179 4.850 18.702 1.00 91.50 92 ARG A CA 1
ATOM 752 C C . ARG A 1 92 ? -16.724 3.432 18.868 1.00 91.50 92 ARG A C 1
ATOM 754 O O . ARG A 1 92 ? -17.381 3.163 19.868 1.00 91.50 92 ARG A O 1
ATOM 761 N N . LEU A 1 93 ? -16.468 2.543 17.907 1.00 91.94 93 LEU A N 1
ATOM 762 C CA . LEU A 1 93 ? -16.867 1.137 17.999 1.00 91.94 93 LEU A CA 1
ATOM 763 C C . LEU A 1 93 ? -16.238 0.478 19.233 1.00 91.94 93 LEU A C 1
ATOM 765 O O . LEU A 1 93 ? -16.948 -0.143 20.015 1.00 91.94 93 LEU A O 1
ATOM 769 N N . LEU A 1 94 ? -14.937 0.690 19.446 1.00 91.00 94 LEU A N 1
ATOM 770 C CA . LEU A 1 94 ? -14.211 0.137 20.586 1.00 91.00 94 LEU A CA 1
ATOM 771 C C . LEU A 1 94 ? -14.787 0.617 21.928 1.00 91.00 94 LEU A C 1
ATOM 773 O O . LEU A 1 94 ? -14.916 -0.174 22.859 1.00 91.00 94 LEU A O 1
ATOM 777 N N . SER A 1 95 ? -15.170 1.896 22.025 1.00 92.00 95 SER A N 1
ATOM 778 C CA . SER A 1 95 ? -15.861 2.425 23.209 1.00 92.00 95 SER A CA 1
ATOM 779 C C . SER A 1 95 ? -17.173 1.686 23.467 1.00 92.00 95 SER A C 1
ATOM 781 O O . SER A 1 95 ? -17.392 1.210 24.573 1.00 92.00 95 SER A O 1
ATOM 783 N N . ILE A 1 96 ? -18.009 1.536 22.436 1.00 93.19 96 ILE A N 1
ATOM 784 C CA . ILE A 1 96 ? -19.310 0.861 22.545 1.00 93.19 96 ILE A CA 1
ATOM 785 C C . ILE A 1 96 ? -19.136 -0.614 22.933 1.00 93.19 96 ILE A C 1
ATOM 787 O O . ILE A 1 96 ? -19.877 -1.124 23.768 1.00 93.19 96 ILE A O 1
ATOM 791 N N . GLU A 1 97 ? -18.158 -1.307 22.349 1.00 92.19 97 GLU A N 1
ATOM 792 C CA . GLU A 1 97 ? -17.863 -2.706 22.676 1.00 92.19 97 GLU A CA 1
ATOM 793 C C . GLU A 1 97 ? -17.409 -2.878 24.129 1.00 92.19 97 GLU A C 1
ATOM 795 O O . GLU A 1 97 ? -17.795 -3.850 24.781 1.00 92.19 97 GLU A O 1
ATOM 800 N N . ASN A 1 98 ? -16.612 -1.942 24.648 1.00 91.12 98 ASN A N 1
ATOM 801 C CA . ASN A 1 98 ? -16.196 -1.947 26.049 1.00 91.12 98 ASN A CA 1
ATOM 802 C C . ASN A 1 98 ? -17.375 -1.659 26.981 1.00 91.12 98 ASN A C 1
ATOM 804 O O . ASN A 1 98 ? -17.544 -2.362 27.975 1.00 91.12 98 ASN A O 1
ATOM 808 N N . ASP A 1 99 ? -18.216 -0.682 26.640 1.00 91.12 99 ASP A N 1
ATOM 809 C CA . ASP A 1 99 ? -19.417 -0.362 27.412 1.00 91.12 99 ASP A CA 1
ATOM 810 C C . ASP A 1 99 ? -20.374 -1.558 27.454 1.00 91.12 99 ASP A C 1
ATOM 812 O O . ASP A 1 99 ? -20.906 -1.886 28.510 1.00 91.12 99 ASP A O 1
ATOM 816 N N . TYR A 1 100 ? -20.558 -2.265 26.338 1.00 90.81 100 TYR A N 1
ATOM 817 C CA . TYR A 1 100 ? -21.383 -3.471 26.297 1.00 90.81 100 TYR A CA 1
ATOM 818 C C . TYR A 1 100 ? -20.814 -4.596 27.172 1.00 90.81 100 TYR A C 1
ATOM 820 O O . TYR A 1 100 ? -21.556 -5.215 27.927 1.00 90.81 100 TYR A O 1
ATOM 828 N N . LYS A 1 101 ? -19.499 -4.846 27.108 1.00 88.56 101 LYS A N 1
ATOM 829 C CA . LYS A 1 101 ? -18.840 -5.897 27.905 1.00 88.56 101 LYS A CA 1
ATOM 830 C C . LYS A 1 101 ? -18.818 -5.610 29.404 1.00 88.56 101 LYS A C 1
ATOM 832 O O . LYS A 1 101 ? -18.810 -6.554 30.177 1.00 88.56 101 LYS A O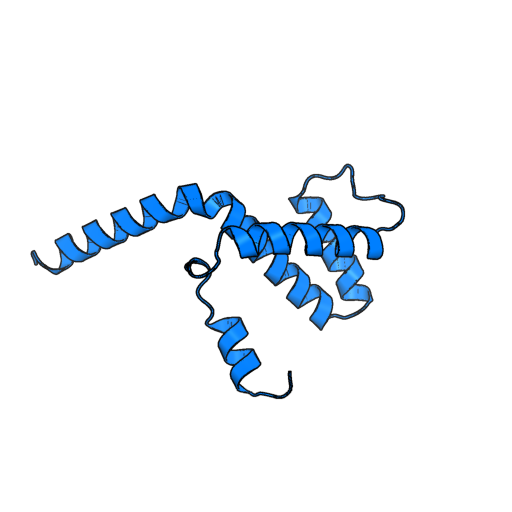 1
ATOM 837 N N . ASN A 1 102 ? -18.763 -4.341 29.801 1.00 83.12 102 ASN A N 1
ATOM 838 C CA . ASN A 1 102 ? -18.688 -3.944 31.208 1.00 83.12 102 ASN A CA 1
ATOM 839 C C . ASN A 1 102 ? -20.068 -3.801 31.874 1.00 83.12 102 ASN A C 1
ATOM 841 O O . ASN A 1 102 ? -20.133 -3.687 33.095 1.00 83.12 102 ASN A O 1
ATOM 845 N N . ASN A 1 103 ? -21.152 -3.767 31.091 1.00 71.31 103 ASN A N 1
ATOM 846 C CA . ASN A 1 103 ? -22.534 -3.666 31.577 1.00 71.31 103 ASN A CA 1
ATOM 847 C C . ASN A 1 103 ? -23.316 -4.996 31.469 1.00 71.31 103 ASN A C 1
ATOM 849 O O . ASN A 1 103 ? -24.542 -4.995 31.600 1.00 71.31 103 ASN A O 1
ATOM 853 N N . LEU A 1 104 ? -22.617 -6.109 31.226 1.00 54.88 104 LEU A N 1
ATOM 854 C CA . LEU A 1 104 ? -23.112 -7.492 31.245 1.00 54.88 104 LEU A CA 1
ATOM 855 C C . LEU A 1 104 ? -22.364 -8.282 32.324 1.00 54.88 104 LEU A C 1
ATOM 857 O O . LEU A 1 104 ? -23.005 -9.160 32.940 1.00 54.88 104 LEU A O 1
#

Sequence (104 aa):
MADMKFITNLKTRDPDLFTSKQAVQLKIYLKKLEEKLDPNHIYSLLEKSERNIKLVVLMTNVSRVGGSLLKFIHAIDNYMDIYRETKPKKDRLLSIENDYKNNL

Radius of gyration: 17.7 Å; chains: 1; bounding box: 42×25×52 Å

Foldseek 3Di:
DPDPVVVVCLVPPDLLPDDPVNLVVLVVVVVVLLCVLCVVCPCVPPDPVVSLVVSLVSLCVVPVVRSVVSVVSVVSNVCVVCVVVVVVVVVVVVVVVVVVVVVD

Secondary structure (DSSP, 8-state):
---THHHHHHHH--GGG--HHHHHHHHHHHHHHHHHH-TT-TTTTS-HHHHHHHHHHHHHHH-HHHHHHHHHHHHHHHHHHHHHHHHHHHHHHHHHHHHHHH--